Protein AF-A0A4U6CQ02-F1 (afdb_monomer_lite)

Organism: NCBI:txid2576211

Foldseek 3Di:
DAEEEEAALPCPPPVVVVVVLVVVVPPLYDYYYDNDVVSVVCCQPPVDPPDDPDPGDAHLEYEYEDAAPVVCVVSLVVQVVCCVPPVVREYEYEYADPPRVVNCCSCCVVDVPHYDYDYPVCPSVQVVCCSVPVDSD

Structure (mmCIF, N/CA/C/O backbone):
data_AF-A0A4U6CQ02-F1
#
_entry.id   AF-A0A4U6CQ02-F1
#
loop_
_atom_site.group_PDB
_atom_site.id
_atom_site.type_symbol
_atom_site.label_atom_id
_atom_site.label_alt_id
_atom_site.label_comp_id
_atom_site.label_asym_id
_atom_site.label_entity_id
_atom_site.label_seq_id
_atom_site.pdbx_PDB_ins_code
_atom_site.Cartn_x
_atom_site.Cartn_y
_atom_site.Cartn_z
_atom_site.occupancy
_atom_site.B_iso_or_equiv
_atom_site.auth_seq_id
_atom_site.auth_comp_id
_atom_site.auth_asym_id
_atom_site.auth_atom_id
_atom_site.pdbx_PDB_model_num
ATOM 1 N N . MET A 1 1 ? -12.538 -1.791 14.004 1.00 77.62 1 MET A N 1
ATOM 2 C CA . MET A 1 1 ? -12.374 -2.301 12.632 1.00 77.62 1 MET A CA 1
ATOM 3 C C . MET A 1 1 ? -11.297 -1.456 11.982 1.00 77.62 1 MET A C 1
ATOM 5 O O . MET A 1 1 ? -11.415 -0.242 12.075 1.00 77.62 1 MET A O 1
ATOM 9 N N . LYS A 1 2 ? -10.226 -2.071 11.469 1.00 83.06 2 LYS A N 1
ATOM 10 C CA . LYS A 1 2 ? -9.143 -1.376 10.762 1.00 83.06 2 LYS A CA 1
ATOM 11 C C . LYS A 1 2 ? -9.511 -1.227 9.288 1.00 83.06 2 LYS A C 1
ATOM 13 O O . LYS A 1 2 ? -10.000 -2.184 8.698 1.00 83.06 2 LYS A O 1
ATOM 18 N N . HIS A 1 3 ? -9.271 -0.065 8.703 1.00 85.88 3 HIS A N 1
ATOM 19 C CA . HIS A 1 3 ? -9.533 0.239 7.303 1.00 85.88 3 HIS A CA 1
ATOM 20 C C . HIS A 1 3 ? -8.212 0.305 6.540 1.00 85.88 3 HIS A C 1
ATOM 22 O O . HIS A 1 3 ? -7.364 1.150 6.824 1.00 85.88 3 HIS A O 1
ATOM 28 N N . VAL A 1 4 ? -8.036 -0.577 5.564 1.00 87.50 4 VAL A N 1
ATOM 29 C CA . VAL A 1 4 ? -6.826 -0.667 4.742 1.00 87.50 4 VAL A CA 1
ATOM 30 C C . VAL A 1 4 ? -7.184 -0.309 3.307 1.00 87.50 4 VAL A C 1
ATOM 32 O O . VAL A 1 4 ? -8.111 -0.891 2.746 1.00 87.50 4 VAL A O 1
ATOM 35 N N . LEU A 1 5 ? -6.443 0.624 2.708 1.00 90.06 5 LEU A N 1
ATOM 36 C CA . LEU A 1 5 ? -6.555 0.927 1.281 1.00 90.06 5 LEU A CA 1
ATOM 37 C C . LEU A 1 5 ? -5.309 0.451 0.540 1.00 90.06 5 LEU A C 1
ATOM 39 O O . LEU A 1 5 ? -4.190 0.822 0.892 1.00 90.06 5 LEU A O 1
ATOM 43 N N . ILE A 1 6 ? -5.519 -0.322 -0.517 1.00 90.00 6 ILE A N 1
ATOM 44 C CA . ILE A 1 6 ? -4.479 -0.827 -1.405 1.00 90.00 6 ILE A CA 1
ATOM 45 C C . ILE A 1 6 ? -4.484 0.014 -2.682 1.00 90.00 6 ILE A C 1
ATOM 47 O O . ILE A 1 6 ? -5.485 0.068 -3.391 1.00 90.00 6 ILE A O 1
ATOM 51 N N . LEU A 1 7 ? -3.367 0.672 -2.978 1.00 90.69 7 LEU A N 1
ATOM 52 C CA . LEU A 1 7 ? -3.093 1.302 -4.265 1.00 90.69 7 LEU A CA 1
ATOM 53 C C . LEU A 1 7 ? -2.287 0.323 -5.117 1.00 90.69 7 LEU A C 1
ATOM 55 O O . LEU A 1 7 ? -1.087 0.142 -4.892 1.00 90.69 7 LEU A O 1
ATOM 59 N N . ASP A 1 8 ? -2.951 -0.288 -6.093 1.00 88.12 8 ASP A N 1
ATOM 60 C CA . ASP A 1 8 ? -2.348 -1.251 -7.010 1.00 88.12 8 ASP A CA 1
ATOM 61 C C . ASP A 1 8 ? -2.936 -1.096 -8.419 1.00 88.12 8 ASP A C 1
ATOM 63 O O . ASP A 1 8 ? -4.132 -1.278 -8.640 1.00 88.12 8 ASP A O 1
ATOM 67 N N . THR A 1 9 ? -2.081 -0.743 -9.379 1.00 83.62 9 THR A N 1
ATOM 68 C CA . THR A 1 9 ? -2.437 -0.612 -10.801 1.00 83.62 9 THR A CA 1
ATOM 69 C C . THR A 1 9 ? -2.511 -1.975 -11.501 1.00 83.62 9 THR A C 1
ATOM 71 O O . THR A 1 9 ? -3.054 -2.057 -12.602 1.00 83.62 9 THR A O 1
ATOM 74 N N . ASN A 1 10 ? -2.027 -3.050 -10.864 1.00 78.75 10 ASN A N 1
ATOM 75 C CA . ASN A 1 10 ? -2.090 -4.428 -11.341 1.00 78.75 10 ASN A CA 1
ATOM 76 C C . ASN A 1 10 ? -2.547 -5.392 -10.220 1.00 78.75 10 ASN A C 1
ATOM 78 O O . ASN A 1 10 ? -1.771 -6.215 -9.735 1.00 78.75 10 ASN A O 1
ATOM 82 N N . PRO A 1 11 ? -3.834 -5.351 -9.830 1.00 68.38 11 PRO A N 1
ATOM 83 C CA . PRO A 1 11 ? -4.322 -5.974 -8.596 1.00 68.38 11 PRO A CA 1
ATOM 84 C C . PRO A 1 11 ? -4.284 -7.510 -8.576 1.00 68.38 11 PRO A C 1
ATOM 86 O O . PRO A 1 11 ? -4.487 -8.116 -7.523 1.00 68.38 11 PRO A O 1
ATOM 89 N N . ALA A 1 12 ? -4.088 -8.177 -9.717 1.00 68.56 12 ALA A N 1
ATOM 90 C CA . ALA A 1 12 ? -4.316 -9.617 -9.845 1.00 68.56 12 ALA A CA 1
ATOM 91 C C . ALA A 1 12 ? -3.466 -10.500 -8.895 1.00 68.56 12 ALA A C 1
ATOM 93 O O . ALA A 1 12 ? -4.043 -11.391 -8.267 1.00 68.56 12 ALA A O 1
ATOM 94 N N . PRO A 1 13 ? -2.145 -10.287 -8.727 1.00 68.69 13 PRO A N 1
ATOM 95 C CA . PRO A 1 13 ? -1.307 -11.186 -7.926 1.00 68.69 13 PRO A CA 1
ATOM 96 C C . PRO A 1 13 ? -1.447 -10.952 -6.417 1.00 68.69 13 PRO A C 1
ATOM 98 O O . PRO A 1 13 ? -1.404 -11.893 -5.623 1.00 68.69 13 PRO A O 1
ATOM 101 N N . LEU A 1 14 ? -1.607 -9.692 -6.010 1.00 71.25 14 LEU A N 1
ATOM 102 C CA . LEU A 1 14 ? -1.596 -9.304 -4.605 1.00 71.25 14 LEU A CA 1
ATOM 103 C C . LEU A 1 14 ? -2.964 -9.497 -3.948 1.00 71.25 14 LEU A C 1
ATOM 105 O O . LEU A 1 14 ? -3.045 -9.964 -2.810 1.00 71.25 14 LEU A O 1
ATOM 109 N N . ARG A 1 15 ? -4.045 -9.197 -4.676 1.00 72.69 15 ARG A N 1
ATOM 110 C CA . ARG A 1 15 ? -5.409 -9.234 -4.145 1.00 72.69 15 ARG A CA 1
ATOM 111 C C . ARG A 1 15 ? -5.777 -10.602 -3.588 1.00 72.69 15 ARG A C 1
ATOM 113 O O . ARG A 1 15 ? -6.210 -10.679 -2.449 1.00 72.69 15 ARG A O 1
ATOM 120 N N . GLY A 1 16 ? -5.529 -11.684 -4.329 1.00 72.44 16 GLY A N 1
ATOM 121 C CA . GLY A 1 16 ? -5.844 -13.038 -3.852 1.00 72.44 16 GLY A CA 1
ATOM 122 C C . GLY A 1 16 ? -5.122 -13.408 -2.549 1.00 72.44 16 GLY A C 1
ATOM 123 O O . GLY A 1 16 ? -5.705 -14.035 -1.660 1.00 72.44 16 GLY A O 1
ATOM 124 N N . ARG A 1 17 ? -3.867 -12.967 -2.396 1.00 73.75 17 ARG A N 1
ATOM 125 C CA . ARG A 1 17 ? -3.057 -13.225 -1.196 1.00 73.75 17 ARG A CA 1
ATOM 126 C C . ARG A 1 17 ? -3.525 -12.390 -0.008 1.00 73.75 17 ARG A C 1
ATOM 128 O O . ARG A 1 17 ? -3.638 -12.916 1.096 1.00 73.75 17 ARG A O 1
ATOM 135 N N . LEU A 1 18 ? -3.827 -11.113 -0.236 1.00 76.69 18 LEU A N 1
ATOM 136 C CA . LEU A 1 18 ? -4.337 -10.220 0.800 1.00 76.69 18 LEU A CA 1
ATOM 137 C C . LEU A 1 18 ? -5.742 -10.623 1.249 1.00 76.69 18 LEU A C 1
ATOM 139 O O . LEU A 1 18 ? -5.975 -10.704 2.448 1.00 76.69 18 LEU A O 1
ATOM 143 N N . THR A 1 19 ? -6.649 -10.960 0.329 1.00 74.75 19 THR A N 1
ATOM 144 C CA . THR A 1 19 ? -7.981 -11.480 0.674 1.00 74.75 19 THR A CA 1
ATOM 145 C C . THR A 1 19 ? -7.870 -12.710 1.573 1.00 74.75 19 THR A C 1
ATOM 147 O O . THR A 1 19 ? -8.445 -12.709 2.654 1.00 74.75 19 THR A O 1
ATOM 150 N N . SER A 1 20 ? -7.026 -13.685 1.212 1.00 76.19 20 SER A N 1
ATOM 151 C CA . SER A 1 20 ? -6.808 -14.883 2.039 1.00 76.19 20 SER A CA 1
ATOM 152 C C . SER A 1 20 ? -6.279 -14.555 3.445 1.00 76.19 20 SER A C 1
ATOM 154 O O . SER A 1 20 ? -6.676 -15.186 4.422 1.00 76.19 20 SER A O 1
ATOM 156 N N . LEU A 1 21 ? -5.391 -13.561 3.569 1.00 75.88 21 LEU A N 1
ATOM 157 C CA . LEU A 1 21 ? -4.887 -13.096 4.865 1.00 75.88 21 LEU A CA 1
ATOM 158 C C . LEU A 1 21 ? -5.999 -12.444 5.698 1.00 75.88 21 LEU A C 1
ATOM 160 O O . LEU A 1 21 ? -6.146 -12.732 6.886 1.00 75.88 21 LEU A O 1
ATOM 164 N N . PHE A 1 22 ? -6.767 -11.547 5.084 1.00 76.94 22 PHE A N 1
ATOM 165 C CA . PHE A 1 22 ? -7.788 -10.766 5.774 1.00 76.94 22 PHE A CA 1
ATOM 166 C C . PHE A 1 22 ? -9.036 -11.587 6.117 1.00 76.94 22 PHE A C 1
ATOM 168 O O . PHE A 1 22 ? -9.670 -11.303 7.135 1.00 76.94 22 PHE A O 1
ATOM 175 N N . ASP A 1 23 ? -9.329 -12.652 5.368 1.00 75.94 23 ASP A N 1
ATOM 176 C CA . ASP A 1 23 ? -10.355 -13.641 5.718 1.00 75.94 23 ASP A CA 1
ATOM 177 C C . ASP A 1 23 ? -10.058 -14.295 7.080 1.00 75.94 23 ASP A C 1
ATOM 179 O O . ASP A 1 23 ? -10.962 -14.487 7.898 1.00 75.94 23 ASP A O 1
ATOM 183 N N . GLY A 1 24 ? -8.776 -14.530 7.390 1.00 71.06 24 GLY A N 1
ATOM 184 C CA . GLY A 1 24 ? -8.323 -14.993 8.707 1.00 71.06 24 GLY A CA 1
ATOM 185 C C . GLY A 1 24 ? -8.557 -13.989 9.847 1.00 71.06 24 GLY A C 1
ATOM 186 O O . GLY A 1 24 ? -8.599 -14.380 11.012 1.00 71.06 24 GLY A O 1
ATOM 187 N N . TYR A 1 25 ? -8.771 -12.708 9.528 1.00 72.19 25 TYR A N 1
ATOM 188 C CA . TYR A 1 25 ? -9.059 -11.631 10.484 1.00 72.19 25 TYR A CA 1
ATOM 189 C C . TYR A 1 25 ? -10.560 -11.316 10.635 1.00 72.19 25 TYR A C 1
ATOM 191 O O . TYR A 1 25 ? -10.894 -10.311 11.268 1.00 72.19 25 TYR A O 1
ATOM 199 N N . GLN A 1 26 ? -11.453 -12.158 10.088 1.00 64.94 26 GLN A N 1
ATOM 200 C CA . GLN A 1 26 ? -12.914 -12.200 10.304 1.00 64.94 26 GLN A CA 1
ATOM 201 C C . GLN A 1 26 ? -13.546 -10.878 10.793 1.00 64.94 26 GLN A C 1
ATOM 203 O O . GLN A 1 26 ? -13.784 -10.675 11.986 1.00 64.94 26 GLN A O 1
ATOM 208 N N . GLY A 1 27 ? -13.811 -9.948 9.870 1.00 68.50 27 GLY A N 1
ATOM 209 C CA . GLY A 1 27 ? -14.564 -8.714 10.149 1.00 68.50 27 GLY A CA 1
ATOM 210 C C . GLY A 1 27 ? -13.827 -7.648 10.973 1.00 68.50 27 GLY A C 1
ATOM 211 O O . GLY A 1 27 ? -14.384 -6.583 11.242 1.00 68.50 27 GLY A O 1
ATOM 212 N N . ARG A 1 28 ? -12.566 -7.881 11.366 1.00 79.62 28 ARG A N 1
ATOM 213 C CA . ARG A 1 28 ? -11.743 -6.869 12.054 1.00 79.62 28 ARG A CA 1
ATOM 214 C C . ARG A 1 28 ? -11.081 -5.895 11.094 1.00 79.62 28 ARG A C 1
ATOM 216 O O . ARG A 1 28 ? -10.726 -4.800 11.533 1.00 79.62 28 ARG A O 1
ATOM 223 N N . VAL A 1 29 ? -10.928 -6.275 9.827 1.00 82.62 29 VAL A N 1
ATOM 224 C CA . VAL A 1 29 ? -10.279 -5.473 8.789 1.00 82.62 29 VAL A CA 1
ATOM 225 C C . VAL A 1 29 ? -11.225 -5.303 7.609 1.00 82.62 29 VAL A C 1
ATOM 227 O O . VAL A 1 29 ? -11.753 -6.281 7.089 1.00 82.62 29 VAL A O 1
ATOM 230 N N . GLN A 1 30 ? -11.423 -4.059 7.189 1.00 83.25 30 GLN A N 1
ATOM 231 C CA . GLN A 1 30 ? -12.064 -3.714 5.932 1.00 83.25 30 GLN A CA 1
ATOM 232 C C . GLN A 1 30 ? -10.978 -3.322 4.935 1.00 83.25 30 GLN A C 1
ATOM 234 O O . GLN A 1 30 ? -10.152 -2.455 5.219 1.00 83.25 30 GLN A O 1
ATOM 239 N N . VAL A 1 31 ? -10.989 -3.971 3.777 1.00 84.50 31 VAL A N 1
ATOM 240 C CA . VAL A 1 31 ? -9.981 -3.793 2.733 1.00 84.50 31 VAL A CA 1
ATOM 241 C C . VAL A 1 31 ? -10.645 -3.182 1.521 1.00 84.50 31 VAL A C 1
ATOM 243 O O . VAL A 1 31 ? -11.718 -3.616 1.100 1.00 84.50 31 VAL A O 1
ATOM 246 N N . GLU A 1 32 ? -9.996 -2.178 0.958 1.00 87.56 32 GLU A N 1
ATOM 247 C CA . GLU A 1 32 ? -10.439 -1.526 -0.256 1.00 87.56 32 GLU A CA 1
ATOM 248 C C . GLU A 1 32 ? -9.309 -1.424 -1.267 1.00 87.56 32 GLU A C 1
ATOM 250 O O . GLU A 1 32 ? -8.174 -1.122 -0.910 1.00 87.56 32 GLU A O 1
ATOM 255 N N . ASP A 1 33 ? -9.649 -1.603 -2.540 1.00 88.44 33 ASP A N 1
ATOM 256 C CA . ASP A 1 33 ? -8.712 -1.455 -3.648 1.00 88.44 33 ASP A CA 1
ATOM 257 C C . ASP A 1 33 ? -8.910 -0.105 -4.353 1.00 88.44 33 ASP A C 1
ATOM 259 O O . ASP A 1 33 ? -10.037 0.380 -4.529 1.00 88.44 33 ASP A O 1
ATOM 263 N N . ALA A 1 34 ? -7.807 0.486 -4.798 1.00 90.12 34 ALA A N 1
ATOM 264 C CA . ALA A 1 34 ? -7.749 1.630 -5.691 1.00 90.12 34 ALA A CA 1
ATOM 265 C C . ALA A 1 34 ? -6.778 1.329 -6.840 1.00 90.12 34 ALA A C 1
ATOM 267 O O . ALA A 1 34 ? -5.576 1.176 -6.635 1.00 90.12 34 ALA A O 1
ATOM 268 N N . GLY A 1 35 ? -7.308 1.306 -8.063 1.00 89.25 35 GLY A N 1
ATOM 269 C CA . GLY A 1 35 ? -6.533 1.076 -9.286 1.00 89.25 35 GLY A CA 1
ATOM 270 C C . GLY A 1 35 ? -5.752 2.297 -9.773 1.00 89.25 35 GLY A C 1
ATOM 271 O O . GLY A 1 35 ? -5.049 2.216 -10.772 1.00 89.25 35 GLY A O 1
ATOM 272 N N . SER A 1 36 ? -5.915 3.452 -9.122 1.00 90.25 36 SER A N 1
ATOM 273 C CA . SER A 1 36 ? -5.181 4.678 -9.436 1.00 90.25 36 SER A CA 1
ATOM 274 C C . SER A 1 36 ? -5.183 5.653 -8.263 1.00 90.25 36 SER A C 1
ATOM 276 O O . SER A 1 36 ? -6.060 5.620 -7.395 1.00 90.25 36 SER A O 1
ATOM 278 N N . ILE A 1 37 ? -4.245 6.599 -8.271 1.00 90.88 37 ILE A N 1
ATOM 279 C CA . ILE A 1 37 ? -4.166 7.666 -7.263 1.00 90.88 37 ILE A CA 1
ATOM 280 C C . ILE A 1 37 ? -5.426 8.541 -7.268 1.00 90.88 37 ILE A C 1
ATOM 282 O O . ILE A 1 37 ? -5.907 8.956 -6.215 1.00 90.88 37 ILE A O 1
ATOM 286 N N . CYS A 1 38 ? -6.027 8.774 -8.439 1.00 90.06 38 CYS A N 1
ATOM 287 C CA . CYS A 1 38 ? -7.302 9.486 -8.534 1.00 90.06 38 CYS A CA 1
ATOM 288 C C . CYS A 1 38 ? -8.413 8.768 -7.754 1.00 90.06 38 CYS A C 1
ATOM 290 O O . CYS A 1 38 ? -9.220 9.418 -7.088 1.00 90.06 38 CYS A O 1
ATOM 292 N N . GLN A 1 39 ? -8.447 7.430 -7.794 1.00 90.12 39 GLN A N 1
ATOM 293 C CA . GLN A 1 39 ? -9.393 6.654 -6.992 1.00 90.12 39 GLN A CA 1
ATOM 294 C C . GLN A 1 39 ? -9.085 6.752 -5.497 1.00 90.12 39 GLN A C 1
ATOM 296 O O . GLN A 1 39 ? -10.023 6.893 -4.714 1.00 90.12 39 GLN A O 1
ATOM 301 N N . VAL A 1 40 ? -7.806 6.755 -5.104 1.00 89.69 40 VAL A N 1
ATOM 302 C CA . VAL A 1 40 ? -7.392 6.986 -3.708 1.00 89.69 40 VAL A CA 1
ATOM 303 C C . VAL A 1 40 ? -7.929 8.325 -3.208 1.00 89.69 40 VAL A C 1
ATOM 305 O O . VAL A 1 40 ? -8.652 8.364 -2.214 1.00 89.69 40 VAL A O 1
ATOM 308 N N . PHE A 1 41 ? -7.669 9.416 -3.931 1.00 87.62 41 PHE A N 1
ATOM 309 C CA . PHE A 1 41 ? -8.166 10.739 -3.553 1.00 87.62 41 PHE A CA 1
ATOM 310 C C . PHE A 1 41 ? -9.685 10.803 -3.528 1.00 87.62 41 PHE A C 1
ATOM 312 O O . PHE A 1 41 ? -10.256 11.3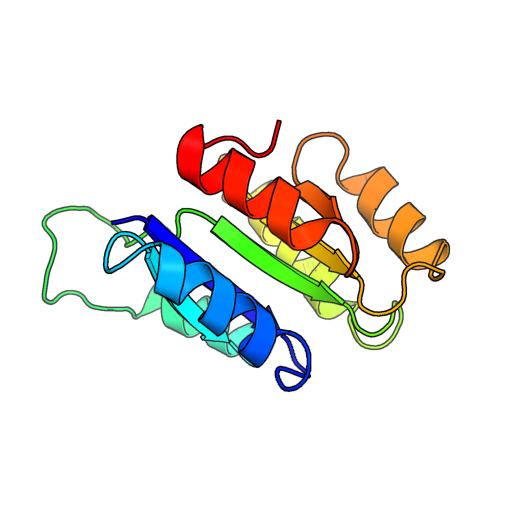37 -2.581 1.00 87.62 41 PHE A O 1
ATOM 319 N N . ARG A 1 42 ? -10.360 10.224 -4.527 1.00 86.44 42 ARG A N 1
ATOM 320 C CA . ARG A 1 42 ? -11.822 10.176 -4.544 1.00 86.44 42 ARG A CA 1
ATOM 321 C C . ARG A 1 42 ? -12.358 9.468 -3.301 1.00 86.44 42 ARG A C 1
ATOM 323 O O . ARG A 1 42 ? -13.296 9.961 -2.687 1.00 86.44 42 ARG A O 1
ATOM 330 N N . LYS A 1 43 ? -11.765 8.346 -2.900 1.00 85.88 43 LYS A N 1
ATOM 331 C CA . LYS A 1 43 ? -12.189 7.631 -1.696 1.00 85.88 43 LYS A CA 1
ATOM 332 C C . LYS A 1 43 ? -11.907 8.434 -0.427 1.00 8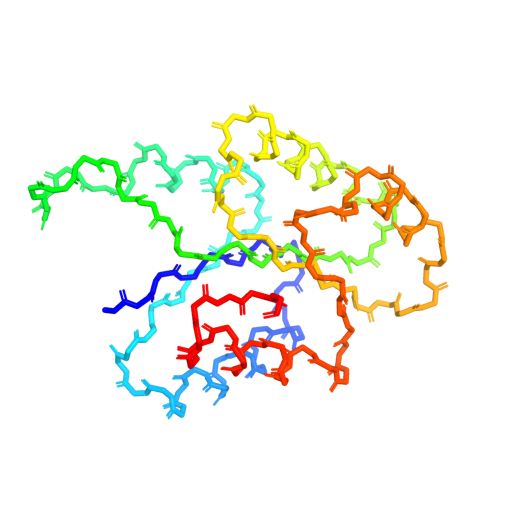5.88 43 LYS A C 1
ATOM 334 O O . LYS A 1 43 ? -12.813 8.625 0.375 1.00 85.88 43 LYS A O 1
ATOM 3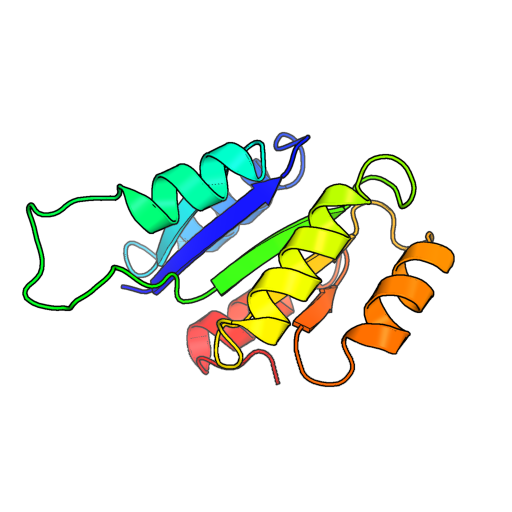39 N N . MET A 1 44 ? -10.712 9.011 -0.303 1.00 80.50 44 MET A N 1
ATOM 340 C CA . MET A 1 44 ? -10.342 9.864 0.833 1.00 80.50 44 MET A CA 1
ATOM 341 C C . MET A 1 44 ? -11.239 11.104 0.979 1.00 80.50 44 MET A C 1
ATOM 343 O O . MET A 1 44 ? -11.500 11.538 2.098 1.00 80.50 44 MET A O 1
ATOM 347 N N . LEU A 1 45 ? -11.679 11.696 -0.135 1.00 76.25 45 LEU A N 1
ATOM 348 C CA . LEU A 1 45 ? -12.501 12.909 -0.148 1.00 76.25 45 LEU A CA 1
ATOM 349 C C . LEU A 1 45 ? -14.001 12.619 -0.014 1.00 76.25 45 LEU A C 1
ATOM 351 O O . LEU A 1 45 ? -14.726 13.438 0.548 1.00 76.25 45 LEU A O 1
ATOM 355 N N . PHE A 1 46 ? -14.476 11.486 -0.545 1.00 70.62 46 PHE A N 1
ATOM 356 C CA . PHE A 1 46 ? -15.906 11.246 -0.760 1.00 70.62 46 PHE A CA 1
ATOM 357 C C . PHE A 1 46 ? -16.470 9.981 -0.108 1.00 70.62 46 PHE A C 1
ATOM 359 O O . PHE A 1 46 ? -17.672 9.760 -0.244 1.00 70.62 46 PHE A O 1
ATOM 366 N N . GLN A 1 47 ? -15.699 9.161 0.619 1.00 60.88 47 GLN A N 1
ATOM 367 C CA . GLN A 1 47 ? -16.285 8.042 1.373 1.00 60.88 47 GLN A CA 1
ATOM 368 C C . GLN A 1 47 ? -17.023 8.495 2.644 1.00 60.88 47 GLN A C 1
ATOM 370 O O . GLN A 1 47 ? -16.536 8.416 3.770 1.00 60.88 47 GLN A O 1
ATOM 375 N N . ASN A 1 48 ? -18.252 8.930 2.359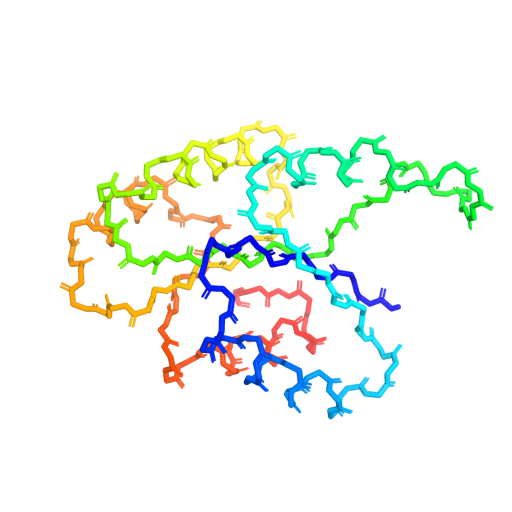 1.00 50.19 48 ASN A N 1
ATOM 376 C CA . ASN A 1 48 ? -19.502 8.970 3.108 1.00 50.19 48 ASN A CA 1
ATOM 377 C C . ASN A 1 48 ? -19.615 9.798 4.395 1.00 50.19 48 ASN A C 1
ATOM 379 O O . ASN A 1 48 ? -19.275 9.385 5.499 1.00 50.19 48 ASN A O 1
ATOM 383 N N . LYS A 1 49 ? -20.342 10.908 4.206 1.00 49.94 49 LYS A N 1
ATOM 384 C CA . LYS A 1 49 ? -21.095 11.717 5.174 1.00 49.94 49 LYS A CA 1
ATOM 385 C C . LYS A 1 49 ? -22.208 10.959 5.925 1.00 49.94 49 LYS A C 1
ATOM 387 O O . LYS A 1 49 ? -22.850 11.559 6.777 1.00 49.94 49 LYS A O 1
ATOM 392 N N . GLU A 1 50 ? -22.460 9.684 5.629 1.00 46.56 50 GLU A N 1
ATOM 393 C CA . GLU A 1 50 ? -23.669 8.990 6.099 1.00 46.56 50 GLU A CA 1
ATOM 394 C C . GLU A 1 50 ? -23.503 8.115 7.349 1.00 46.56 50 GLU A C 1
ATOM 396 O O . GLU A 1 50 ? -24.516 7.624 7.827 1.00 46.56 50 GLU A O 1
ATOM 401 N N . ASN A 1 51 ? -22.306 7.929 7.936 1.00 41.16 51 ASN A N 1
ATOM 402 C CA . ASN A 1 51 ? -22.200 6.976 9.058 1.00 41.16 51 ASN A CA 1
ATOM 403 C C . ASN A 1 51 ? -21.249 7.247 10.236 1.00 41.16 51 ASN A C 1
ATOM 405 O O . ASN A 1 51 ? -21.152 6.378 11.098 1.00 41.16 51 ASN A O 1
ATOM 409 N N . THR A 1 52 ? -20.609 8.410 10.404 1.00 40.72 52 THR A N 1
ATOM 410 C CA . THR A 1 52 ? -19.766 8.590 11.607 1.00 40.72 52 THR A CA 1
ATOM 411 C C . THR A 1 52 ? -19.606 10.033 12.078 1.00 40.72 52 THR A C 1
ATOM 413 O O . THR A 1 52 ? -19.132 10.909 11.367 1.00 40.72 52 THR A O 1
ATOM 416 N N . LYS A 1 53 ? -19.867 10.239 13.377 1.00 43.81 53 LYS A N 1
ATOM 417 C CA . LYS A 1 53 ? -19.455 11.387 14.215 1.00 43.81 53 LYS A CA 1
ATOM 418 C C . LYS A 1 53 ? -17.921 11.543 14.348 1.00 43.81 53 LYS A C 1
ATOM 420 O O . LYS A 1 53 ? -17.443 12.195 15.272 1.00 43.81 53 LYS A O 1
ATOM 425 N N . ARG A 1 54 ? -17.136 10.922 13.466 1.00 42.97 54 ARG A N 1
ATOM 426 C CA . ARG A 1 54 ? -15.680 11.059 13.387 1.00 42.97 54 ARG A CA 1
ATOM 427 C C . ARG A 1 54 ? -15.390 11.797 12.090 1.00 42.97 54 ARG A C 1
ATOM 429 O O . ARG A 1 54 ? -15.697 11.287 11.018 1.00 42.97 54 ARG A O 1
ATOM 436 N N . GLY A 1 55 ? -14.883 13.022 12.200 1.00 39.81 55 GLY A N 1
ATOM 437 C CA . GLY A 1 55 ? -14.467 13.801 11.038 1.00 39.81 55 GLY A CA 1
ATOM 438 C C . GLY A 1 55 ? -13.521 12.985 10.157 1.00 39.81 55 GLY A C 1
ATOM 439 O O . GLY A 1 55 ? -12.686 12.269 10.690 1.00 39.81 55 GLY A O 1
ATOM 440 N N . TYR A 1 56 ? -13.707 13.081 8.837 1.00 46.72 56 TYR A N 1
ATOM 441 C CA . TYR A 1 56 ? -12.880 12.486 7.779 1.00 46.72 56 TYR A CA 1
ATOM 442 C C . TYR A 1 56 ? -12.344 11.072 8.079 1.00 46.72 56 TYR A C 1
ATOM 444 O O . TYR A 1 56 ? -11.281 10.922 8.673 1.00 46.72 56 TYR A O 1
ATOM 452 N N . ASN A 1 57 ? -13.051 10.044 7.594 1.00 54.25 57 ASN A N 1
ATOM 453 C CA . ASN A 1 57 ? -12.613 8.642 7.604 1.00 54.25 57 ASN A CA 1
ATOM 454 C C . ASN A 1 57 ? -11.150 8.510 7.132 1.00 54.25 57 ASN A C 1
ATOM 456 O O . ASN A 1 57 ? -10.846 8.624 5.944 1.00 54.25 57 ASN A O 1
ATOM 460 N N . SER A 1 58 ? -10.236 8.303 8.081 1.00 73.56 58 SER A N 1
ATOM 461 C CA . SER A 1 58 ? -8.824 8.027 7.839 1.00 73.56 58 SER A CA 1
ATOM 462 C C . SER A 1 58 ? -8.634 6.524 7.701 1.00 73.56 58 SER A C 1
ATOM 464 O O . SER A 1 58 ? -9.028 5.778 8.594 1.00 73.56 58 SER A O 1
ATOM 466 N N . TYR A 1 59 ? -8.019 6.074 6.610 1.00 85.25 59 TYR A N 1
ATOM 467 C CA . TYR A 1 59 ? -7.507 4.709 6.548 1.00 85.25 59 TYR A CA 1
ATOM 468 C C . TYR A 1 59 ? -6.462 4.512 7.647 1.00 85.25 59 TYR A C 1
ATOM 470 O O . TYR A 1 59 ? -5.675 5.415 7.920 1.00 85.25 59 TYR A O 1
ATOM 478 N N . ASP A 1 60 ? -6.428 3.337 8.262 1.00 86.31 60 ASP A N 1
ATOM 479 C CA . ASP A 1 60 ? -5.402 2.978 9.241 1.00 86.31 60 ASP A CA 1
ATOM 480 C C . ASP A 1 60 ? -4.081 2.611 8.549 1.00 86.31 60 ASP A C 1
ATOM 482 O O . ASP A 1 60 ? -3.014 2.738 9.142 1.00 86.31 60 ASP A O 1
ATOM 486 N N . LEU A 1 61 ? -4.135 2.170 7.287 1.00 87.12 61 LEU A N 1
ATOM 487 C CA . LEU A 1 61 ? -2.964 1.793 6.499 1.00 87.12 61 LEU A CA 1
ATOM 488 C C . LEU A 1 61 ? -3.199 2.025 5.005 1.00 87.12 61 LEU A C 1
ATOM 490 O O . LEU A 1 61 ? -4.220 1.601 4.458 1.00 87.12 61 LEU A O 1
ATOM 494 N N . PHE A 1 62 ? -2.208 2.617 4.339 1.00 89.62 62 PHE A N 1
ATOM 495 C CA . PHE A 1 62 ? -2.067 2.534 2.888 1.00 89.62 62 PHE A CA 1
ATOM 496 C C . PHE A 1 62 ? -1.085 1.426 2.525 1.00 89.62 62 PHE A C 1
ATOM 498 O O . PHE A 1 62 ? 0.023 1.400 3.049 1.00 89.62 62 PHE A O 1
ATOM 505 N N . ILE A 1 63 ? -1.459 0.542 1.606 1.00 89.44 63 ILE A N 1
ATOM 506 C CA . ILE A 1 63 ? -0.537 -0.394 0.958 1.00 89.44 63 ILE A CA 1
ATOM 507 C C . ILE A 1 63 ? -0.314 0.121 -0.460 1.00 89.44 63 ILE A C 1
ATOM 509 O O . ILE A 1 63 ? -1.264 0.222 -1.227 1.00 89.44 63 ILE A O 1
ATOM 513 N N . VAL A 1 64 ? 0.915 0.492 -0.806 1.00 89.56 64 VAL A N 1
ATOM 514 C CA . VAL A 1 64 ? 1.261 1.030 -2.128 1.00 89.56 64 VAL A CA 1
ATOM 515 C C . VAL A 1 64 ? 2.129 0.022 -2.858 1.00 89.56 64 VAL A C 1
ATOM 517 O O . VAL A 1 64 ? 3.234 -0.292 -2.412 1.00 89.56 64 VAL A O 1
ATOM 520 N N . CYS A 1 65 ? 1.618 -0.477 -3.976 1.00 87.50 65 CYS A N 1
ATOM 521 C CA . CYS A 1 65 ? 2.201 -1.591 -4.708 1.00 87.50 65 CYS A CA 1
ATOM 522 C C . CYS A 1 65 ? 2.963 -1.071 -5.918 1.00 87.50 65 CYS A C 1
ATOM 524 O O . CYS A 1 65 ? 2.416 -0.301 -6.705 1.00 87.50 65 CYS A O 1
ATOM 526 N N . PHE A 1 66 ? 4.212 -1.489 -6.066 1.00 83.88 66 PHE A N 1
ATOM 527 C CA . PHE A 1 66 ? 5.089 -1.113 -7.164 1.00 83.88 66 PHE A CA 1
ATOM 528 C C . PHE A 1 66 ? 5.389 -2.329 -8.033 1.00 83.88 66 PHE A C 1
ATOM 530 O O . PHE A 1 66 ? 5.858 -3.364 -7.549 1.00 83.88 66 PHE A O 1
ATOM 537 N N . THR A 1 67 ? 5.117 -2.169 -9.317 1.00 79.62 67 THR A N 1
ATOM 538 C CA . THR A 1 67 ? 5.464 -3.062 -10.416 1.00 79.62 67 THR A CA 1
ATOM 539 C C . THR A 1 67 ? 6.779 -2.663 -11.078 1.00 79.62 67 THR A C 1
ATOM 541 O O . THR A 1 67 ? 7.571 -3.554 -11.375 1.00 79.62 67 THR A O 1
ATOM 544 N N . SER A 1 68 ? 7.032 -1.364 -11.285 1.00 74.62 68 SER A N 1
ATOM 545 C CA . SER A 1 68 ? 8.307 -0.879 -11.825 1.00 74.62 68 SER A CA 1
ATOM 546 C C . SER A 1 68 ? 8.613 0.570 -11.442 1.00 74.62 68 SER A C 1
ATOM 548 O O . SER A 1 68 ? 7.717 1.387 -11.239 1.00 74.62 68 SER A O 1
ATOM 550 N N . ALA A 1 69 ? 9.897 0.936 -11.377 1.00 66.06 69 ALA A N 1
ATOM 551 C CA . ALA A 1 69 ? 10.309 2.282 -10.944 1.00 66.06 69 ALA A CA 1
ATOM 552 C C . ALA A 1 69 ? 9.846 3.399 -11.891 1.00 66.06 69 ALA A C 1
ATOM 554 O O . ALA A 1 69 ? 9.630 4.534 -11.468 1.00 66.06 69 ALA A O 1
ATOM 555 N N . ILE A 1 70 ? 9.746 3.075 -13.179 1.00 68.88 70 ILE A N 1
ATOM 556 C CA . ILE A 1 70 ? 9.449 4.031 -14.246 1.00 68.88 70 ILE A CA 1
ATOM 557 C C . ILE A 1 70 ? 7.937 4.213 -14.381 1.00 68.88 70 ILE A C 1
ATOM 559 O O . ILE A 1 70 ? 7.468 5.345 -14.478 1.00 68.88 70 ILE A O 1
ATOM 563 N N . GLU A 1 71 ? 7.172 3.122 -14.357 1.00 74.12 71 GLU A N 1
ATOM 564 C CA . GLU A 1 71 ? 5.716 3.181 -14.538 1.00 74.12 71 GLU A CA 1
ATOM 565 C C . GLU A 1 71 ? 5.013 3.719 -13.287 1.00 74.12 71 GLU A C 1
ATOM 567 O O . GLU A 1 71 ? 3.969 4.356 -13.390 1.00 74.12 71 GLU A O 1
ATOM 572 N N . ASP A 1 72 ? 5.620 3.548 -12.109 1.00 82.50 72 ASP A N 1
ATOM 573 C CA . ASP A 1 72 ? 5.005 3.901 -10.830 1.00 82.50 72 ASP A CA 1
ATOM 574 C C . ASP A 1 72 ? 5.523 5.211 -10.216 1.00 82.50 72 ASP A C 1
ATOM 576 O O . ASP A 1 72 ? 5.331 5.455 -9.020 1.00 82.50 72 ASP A O 1
ATOM 580 N N . MET A 1 73 ? 6.156 6.096 -11.000 1.00 80.81 73 MET A N 1
ATOM 581 C CA . MET A 1 73 ? 6.633 7.393 -10.484 1.00 80.81 73 MET A CA 1
ATOM 582 C C . MET A 1 73 ? 5.518 8.201 -9.805 1.00 80.81 73 MET A C 1
ATOM 584 O O . MET A 1 73 ? 5.745 8.871 -8.797 1.00 80.81 73 MET A O 1
ATOM 588 N N . GLU A 1 74 ? 4.286 8.100 -10.301 1.00 84.62 74 GLU A N 1
ATOM 589 C CA . GLU A 1 74 ? 3.133 8.744 -9.677 1.00 84.62 74 GLU A CA 1
ATOM 590 C C . GLU A 1 74 ? 2.887 8.256 -8.235 1.00 84.62 74 GLU A C 1
ATOM 592 O O . GLU A 1 74 ? 2.542 9.054 -7.358 1.00 84.62 74 GLU A O 1
ATOM 597 N N . LYS A 1 75 ? 3.144 6.975 -7.938 1.00 87.31 75 LYS A N 1
ATOM 598 C CA . LYS A 1 75 ? 2.989 6.394 -6.596 1.00 87.31 75 LYS A CA 1
ATOM 599 C C . LYS A 1 75 ? 4.050 6.930 -5.637 1.00 87.31 75 LYS A C 1
ATOM 601 O O . LYS A 1 75 ? 3.761 7.133 -4.459 1.00 87.31 75 LYS A O 1
ATOM 606 N N . VAL A 1 76 ? 5.246 7.252 -6.140 1.00 83.56 76 VAL A N 1
ATOM 607 C CA . VAL A 1 76 ? 6.275 7.971 -5.366 1.00 83.56 76 VAL A CA 1
ATOM 608 C C . VAL A 1 76 ? 5.768 9.357 -4.969 1.00 83.56 76 VAL A C 1
ATOM 610 O O . VAL A 1 76 ? 5.881 9.744 -3.806 1.00 83.56 76 VAL A O 1
ATOM 613 N N . HIS A 1 77 ? 5.143 10.087 -5.895 1.00 84.44 77 HIS A N 1
ATOM 614 C CA . HIS A 1 77 ? 4.550 11.392 -5.591 1.00 84.44 77 HIS A CA 1
ATOM 615 C C . HIS A 1 77 ? 3.388 11.300 -4.599 1.00 84.44 77 HIS A C 1
ATOM 617 O O . HIS A 1 77 ? 3.246 12.173 -3.741 1.00 84.44 77 HIS A O 1
ATOM 623 N N . PHE A 1 78 ? 2.585 10.237 -4.662 1.00 87.69 78 PHE A N 1
ATOM 624 C CA . PHE A 1 78 ? 1.563 9.970 -3.653 1.00 87.69 78 PHE A CA 1
ATOM 625 C C . PHE A 1 78 ? 2.175 9.749 -2.261 1.00 87.69 78 PHE A C 1
ATOM 627 O O . PHE A 1 78 ? 1.704 10.337 -1.288 1.00 87.69 78 PHE A O 1
ATOM 634 N N . ILE A 1 79 ? 3.254 8.971 -2.154 1.00 86.06 79 ILE A N 1
ATOM 635 C CA . ILE A 1 79 ? 3.965 8.777 -0.880 1.00 86.06 79 ILE A CA 1
ATOM 636 C C . ILE A 1 79 ? 4.530 10.108 -0.367 1.00 86.06 79 ILE A C 1
ATOM 638 O O . ILE A 1 79 ? 4.368 10.423 0.813 1.00 86.06 79 ILE A O 1
ATOM 642 N N . ASP A 1 80 ? 5.123 10.924 -1.245 1.00 84.50 80 ASP A N 1
ATOM 643 C CA . ASP A 1 80 ? 5.611 12.266 -0.902 1.00 84.50 80 ASP A CA 1
ATOM 644 C C . ASP A 1 80 ? 4.462 13.170 -0.398 1.00 84.50 80 ASP A C 1
ATOM 646 O O . ASP A 1 80 ? 4.627 13.903 0.583 1.00 84.50 80 ASP A O 1
ATOM 650 N N . TYR A 1 81 ? 3.274 13.086 -1.010 1.00 87.06 81 TYR A N 1
ATOM 651 C CA . TYR A 1 81 ? 2.068 13.781 -0.551 1.00 87.06 81 TYR A CA 1
ATOM 652 C C . TYR A 1 81 ? 1.635 13.319 0.848 1.00 87.06 81 TYR A C 1
ATOM 654 O O . TYR A 1 81 ? 1.447 14.155 1.735 1.00 87.06 81 TYR A O 1
ATOM 662 N N . VAL A 1 82 ? 1.507 12.006 1.073 1.00 85.88 82 VAL A N 1
ATOM 663 C CA . VAL A 1 82 ? 1.104 11.455 2.379 1.00 85.88 82 VAL A CA 1
ATOM 664 C C . VAL A 1 82 ? 2.102 11.876 3.452 1.00 85.88 82 VAL A C 1
ATOM 666 O O . VAL A 1 82 ? 1.701 12.400 4.485 1.00 85.88 82 VAL A O 1
ATOM 669 N N . LYS A 1 83 ? 3.403 11.781 3.170 1.00 80.50 83 LYS A N 1
ATOM 670 C CA . LYS A 1 83 ? 4.461 12.224 4.081 1.00 80.50 83 LYS A CA 1
ATOM 671 C C . LYS A 1 83 ? 4.351 13.706 4.446 1.00 80.50 83 LYS A C 1
ATOM 673 O O . LYS A 1 83 ? 4.559 14.073 5.600 1.00 80.50 83 LYS A O 1
ATOM 678 N N . ARG A 1 84 ? 4.053 14.570 3.472 1.00 83.56 84 ARG A N 1
ATOM 679 C CA . ARG A 1 84 ? 4.002 16.024 3.680 1.00 83.56 84 ARG A CA 1
ATOM 680 C C . ARG A 1 84 ? 2.756 16.478 4.436 1.00 83.56 84 ARG A C 1
ATOM 682 O O . ARG A 1 84 ? 2.848 17.407 5.232 1.00 83.56 84 ARG A O 1
ATOM 689 N N . TYR A 1 85 ? 1.606 15.867 4.162 1.00 84.12 85 TYR A N 1
ATOM 690 C CA . TYR A 1 85 ? 0.309 16.369 4.631 1.00 84.12 85 TYR A CA 1
ATOM 691 C C . TYR A 1 85 ? -0.376 15.468 5.663 1.00 84.12 85 TYR A C 1
ATOM 693 O O . TYR A 1 85 ? -1.290 15.922 6.348 1.00 84.12 85 TYR A O 1
ATOM 701 N N . LYS A 1 86 ? 0.043 14.206 5.787 1.00 82.62 86 LYS A N 1
ATOM 702 C CA . LYS A 1 86 ? -0.498 13.216 6.728 1.00 82.62 86 LYS A CA 1
ATOM 703 C C . LYS A 1 86 ? 0.633 12.415 7.384 1.00 82.62 86 LYS A C 1
ATOM 705 O O . LYS A 1 86 ? 0.743 11.212 7.161 1.00 82.62 86 LYS A O 1
ATOM 710 N N . PRO A 1 87 ? 1.488 13.062 8.190 1.00 79.12 87 PRO A N 1
ATOM 711 C CA . PRO A 1 87 ? 2.711 12.439 8.661 1.00 79.12 87 PRO A CA 1
ATOM 712 C C . PRO A 1 87 ? 2.513 11.219 9.584 1.00 79.12 87 PRO A C 1
ATOM 714 O O . PRO A 1 87 ? 3.365 10.345 9.659 1.00 79.12 87 PRO A O 1
ATOM 717 N N . GLU A 1 88 ? 1.372 11.122 10.257 1.00 80.50 88 GLU A N 1
ATOM 718 C CA . GLU A 1 88 ? 1.059 9.981 11.129 1.00 80.50 88 GLU A CA 1
ATOM 719 C C . GLU A 1 88 ? 0.454 8.792 10.369 1.00 80.50 88 GLU A C 1
ATOM 721 O O . GLU A 1 88 ? 0.157 7.761 10.962 1.00 80.50 88 GLU A O 1
ATOM 726 N N . GLN A 1 89 ? 0.220 8.934 9.061 1.00 84.00 89 GLN A N 1
ATOM 727 C CA . GLN A 1 89 ? -0.433 7.917 8.251 1.00 84.00 89 GLN A CA 1
ATOM 728 C C . GLN A 1 89 ? 0.541 6.780 7.908 1.00 84.00 89 GLN A C 1
ATOM 730 O O . GLN A 1 89 ? 1.491 7.007 7.153 1.00 84.00 89 GLN A O 1
ATOM 735 N N . PRO A 1 90 ? 0.274 5.537 8.347 1.00 84.75 90 PRO A N 1
ATOM 736 C CA . PRO A 1 90 ? 1.110 4.400 7.993 1.00 84.75 90 PRO A CA 1
ATOM 737 C C . PRO A 1 90 ? 1.018 4.086 6.498 1.00 84.75 90 PRO A C 1
ATOM 739 O O . PRO A 1 90 ? -0.082 3.986 5.939 1.00 84.75 90 PRO A O 1
ATOM 742 N N . VAL A 1 91 ? 2.178 3.888 5.866 1.00 86.50 91 VAL A N 1
ATOM 743 C CA . VAL A 1 91 ? 2.296 3.444 4.473 1.00 86.50 91 VAL A CA 1
ATOM 744 C C . VAL A 1 91 ? 3.167 2.191 4.411 1.00 86.50 91 VAL A C 1
ATOM 746 O O . VAL A 1 91 ? 4.343 2.212 4.758 1.00 86.50 91 VAL A O 1
ATOM 749 N N . LEU A 1 92 ?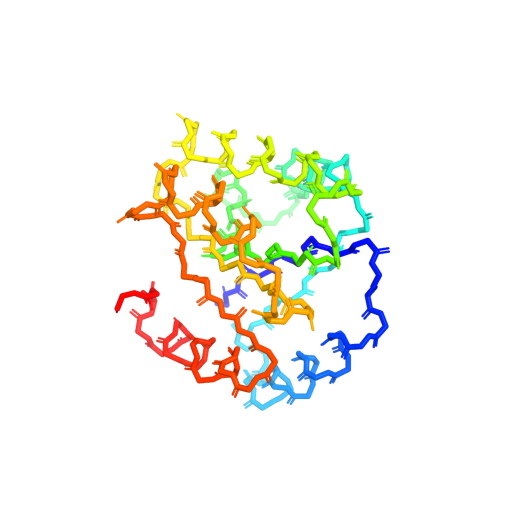 2.607 1.080 3.952 1.00 86.81 92 LEU A N 1
ATOM 750 C CA . LEU A 1 92 ? 3.350 -0.121 3.596 1.00 86.81 92 LEU A CA 1
ATOM 751 C C . LEU A 1 92 ? 3.670 -0.071 2.105 1.00 86.81 92 LEU A C 1
ATOM 753 O O . LEU A 1 92 ? 2.773 0.093 1.282 1.00 86.81 92 LEU A O 1
ATOM 757 N N . ILE A 1 93 ? 4.942 -0.216 1.756 1.00 85.38 93 ILE A N 1
ATOM 758 C CA . ILE A 1 93 ? 5.391 -0.198 0.367 1.00 85.38 93 ILE A CA 1
ATOM 759 C C . ILE A 1 93 ? 5.700 -1.628 -0.035 1.00 85.38 93 ILE A C 1
ATOM 761 O O . ILE A 1 93 ? 6.551 -2.284 0.564 1.00 85.38 93 ILE A O 1
ATOM 765 N N . PHE A 1 94 ? 5.000 -2.098 -1.053 1.00 83.75 94 PHE A N 1
ATOM 766 C CA . PHE A 1 94 ? 5.116 -3.450 -1.556 1.00 83.75 94 PHE A CA 1
ATOM 767 C C . PHE A 1 94 ? 5.766 -3.440 -2.938 1.00 83.75 94 PHE A C 1
ATOM 769 O O . PHE A 1 94 ? 5.313 -2.722 -3.826 1.00 83.75 94 PHE A O 1
ATOM 776 N N . LEU A 1 95 ? 6.833 -4.218 -3.118 1.00 79.75 95 LEU A N 1
ATOM 777 C CA . LEU A 1 95 ? 7.535 -4.355 -4.395 1.00 79.75 95 LEU A CA 1
ATOM 778 C C . LEU A 1 95 ? 7.249 -5.741 -4.989 1.00 79.75 95 LEU A C 1
ATOM 780 O O . LEU A 1 95 ? 7.700 -6.742 -4.430 1.00 79.75 95 LEU A O 1
ATOM 784 N N . HIS A 1 96 ? 6.575 -5.804 -6.142 1.00 75.81 96 HIS A N 1
ATOM 785 C CA . HIS A 1 96 ? 6.363 -7.065 -6.872 1.00 75.81 96 HIS A CA 1
ATOM 786 C C . HIS A 1 96 ? 7.686 -7.689 -7.334 1.00 75.81 96 HIS A C 1
ATOM 788 O O . HIS A 1 96 ? 7.850 -8.908 -7.359 1.00 75.81 96 HIS A O 1
ATOM 794 N N . HIS A 1 97 ? 8.660 -6.850 -7.692 1.00 73.50 97 HIS A N 1
ATOM 795 C CA . HIS A 1 97 ? 9.966 -7.291 -8.162 1.00 73.50 97 HIS A CA 1
ATOM 796 C C . HIS A 1 97 ? 11.066 -6.846 -7.185 1.00 73.50 97 HIS A C 1
ATOM 798 O O . HIS A 1 97 ? 11.581 -5.731 -7.274 1.00 73.50 97 HIS A O 1
ATOM 804 N N . PRO A 1 98 ? 11.495 -7.721 -6.251 1.00 61.44 98 PRO A N 1
ATOM 805 C CA . PRO A 1 98 ? 12.392 -7.345 -5.152 1.00 61.44 98 PRO A CA 1
ATOM 806 C C . PRO A 1 98 ? 13.785 -6.876 -5.604 1.00 61.44 98 PRO A C 1
ATOM 808 O O . PRO A 1 98 ? 14.509 -6.272 -4.809 1.00 61.44 98 PRO A O 1
ATOM 811 N N . LYS A 1 99 ? 14.153 -7.142 -6.867 1.00 60.78 99 LYS A N 1
ATOM 812 C CA . LYS A 1 99 ? 15.443 -6.799 -7.484 1.00 60.78 99 LYS A CA 1
ATOM 813 C C . LYS A 1 99 ? 15.528 -5.366 -8.020 1.00 60.78 99 LYS A C 1
ATOM 815 O O . LYS A 1 99 ? 16.598 -4.969 -8.481 1.00 60.78 99 LYS A O 1
ATOM 820 N N . GLU A 1 100 ? 14.464 -4.568 -7.946 1.00 64.31 100 GLU A N 1
ATOM 821 C CA . GLU A 1 100 ? 14.519 -3.161 -8.355 1.00 64.31 100 GLU A CA 1
ATOM 822 C C . GLU A 1 100 ? 15.212 -2.289 -7.298 1.00 64.31 100 GLU A C 1
ATOM 824 O O . GLU A 1 100 ? 14.611 -1.552 -6.513 1.00 64.31 100 GLU A O 1
ATOM 829 N N . TRP A 1 101 ? 16.540 -2.381 -7.288 1.00 56.78 101 TRP A N 1
ATOM 830 C CA . TRP A 1 101 ? 17.432 -1.620 -6.416 1.00 56.78 101 TRP A CA 1
ATOM 831 C C . TRP A 1 101 ? 17.239 -0.098 -6.543 1.00 56.78 101 TRP A C 1
ATOM 833 O O . TRP A 1 101 ? 17.377 0.621 -5.553 1.00 56.78 101 TRP A O 1
ATOM 843 N N . LEU A 1 102 ? 16.871 0.389 -7.734 1.00 58.16 102 LEU A N 1
ATOM 844 C CA . LEU A 1 102 ? 16.634 1.807 -8.011 1.00 58.16 102 LEU A CA 1
ATOM 845 C C . LEU A 1 102 ? 15.395 2.330 -7.270 1.00 58.16 102 LEU A C 1
ATOM 847 O O . LEU A 1 102 ? 15.429 3.408 -6.679 1.00 58.16 102 LEU A O 1
ATOM 851 N N . LEU A 1 103 ? 14.328 1.527 -7.245 1.00 63.44 103 LEU A N 1
ATOM 852 C CA . LEU A 1 103 ? 13.100 1.811 -6.505 1.00 63.44 103 LEU A CA 1
ATOM 853 C C . LEU A 1 103 ? 13.368 1.831 -5.007 1.00 63.44 103 LEU A C 1
ATOM 855 O O . LEU A 1 103 ? 12.972 2.768 -4.318 1.00 63.44 103 LEU A O 1
ATOM 859 N N . ARG A 1 104 ? 14.139 0.851 -4.519 1.00 61.41 104 ARG A N 1
ATOM 860 C CA . ARG A 1 104 ? 14.618 0.852 -3.135 1.00 61.41 104 ARG A CA 1
ATOM 861 C C . ARG A 1 104 ? 15.390 2.133 -2.830 1.00 61.41 104 ARG A C 1
ATOM 863 O O . ARG A 1 104 ? 15.069 2.767 -1.843 1.00 61.41 104 ARG A O 1
ATOM 870 N N . GLN A 1 105 ? 16.333 2.584 -3.656 1.00 59.69 105 GLN A N 1
ATOM 871 C CA . GLN A 1 105 ? 17.063 3.827 -3.368 1.00 59.69 105 GLN A CA 1
ATOM 872 C C . GLN A 1 105 ? 16.186 5.084 -3.401 1.00 59.69 105 GLN A C 1
ATOM 874 O O . GLN A 1 105 ? 16.311 5.924 -2.511 1.00 59.69 105 GLN A O 1
ATOM 879 N N . GLN A 1 106 ? 15.299 5.227 -4.388 1.00 60.91 106 GLN A N 1
ATOM 880 C CA . GLN A 1 106 ? 14.437 6.408 -4.505 1.00 60.91 106 GLN A CA 1
ATOM 881 C C . GLN A 1 106 ? 13.405 6.491 -3.378 1.00 60.91 106 GLN A C 1
ATOM 883 O O . GLN A 1 106 ? 13.136 7.582 -2.870 1.00 60.91 106 GLN A O 1
ATOM 888 N N . VAL A 1 107 ? 12.873 5.343 -2.958 1.00 59.12 107 VAL A N 1
ATOM 889 C CA . VAL A 1 107 ? 11.957 5.248 -1.824 1.00 59.12 107 VAL A CA 1
ATOM 890 C C . VAL A 1 107 ? 12.730 5.416 -0.511 1.00 59.12 107 VAL A C 1
ATOM 892 O O . VAL A 1 107 ? 12.435 6.349 0.225 1.00 59.12 107 VAL A O 1
ATOM 895 N N . ILE A 1 108 ? 13.776 4.619 -0.245 1.00 58.28 108 ILE A N 1
ATOM 896 C CA . ILE A 1 108 ? 14.539 4.602 1.025 1.00 58.28 108 ILE A CA 1
ATOM 897 C C . ILE A 1 108 ? 15.190 5.953 1.332 1.00 58.28 108 ILE A C 1
ATOM 899 O O . ILE A 1 108 ? 15.045 6.451 2.450 1.00 58.28 108 ILE A O 1
ATOM 903 N N . ASN A 1 109 ? 15.843 6.602 0.356 1.00 55.28 109 ASN A N 1
ATOM 904 C CA . ASN A 1 109 ? 16.464 7.917 0.586 1.00 55.28 109 ASN A CA 1
ATOM 905 C C . ASN A 1 109 ? 15.439 8.992 0.973 1.00 55.28 109 ASN A C 1
ATOM 907 O O . ASN A 1 109 ? 15.796 9.999 1.584 1.00 55.28 109 ASN A O 1
ATOM 911 N N . LYS A 1 110 ? 14.157 8.779 0.657 1.00 51.38 110 LYS A N 1
ATOM 912 C CA . LYS A 1 110 ? 13.062 9.678 1.020 1.00 51.38 110 LYS A CA 1
ATOM 913 C C . LYS A 1 110 ? 12.190 9.154 2.167 1.00 51.38 110 LYS A C 1
ATOM 915 O O . LYS A 1 110 ? 11.450 9.955 2.741 1.00 51.38 110 LYS A O 1
ATOM 920 N N . SER A 1 111 ? 12.274 7.878 2.554 1.00 48.41 111 SER A N 1
ATOM 921 C CA . SER A 1 111 ? 11.272 7.204 3.397 1.00 48.41 111 SER A CA 1
ATOM 922 C C . SER A 1 111 ? 11.762 6.699 4.756 1.00 48.41 111 SER A C 1
ATOM 924 O O . SER A 1 111 ? 10.969 6.050 5.431 1.00 48.41 111 SER A O 1
ATOM 926 N N . ASN A 1 112 ? 12.991 7.006 5.198 1.00 43.44 112 ASN A N 1
ATOM 927 C CA . ASN A 1 112 ? 13.633 6.458 6.417 1.00 43.44 112 ASN A CA 1
ATOM 928 C C . ASN A 1 112 ? 12.846 6.541 7.757 1.00 43.44 112 ASN A C 1
ATOM 930 O O . ASN A 1 112 ? 13.352 6.089 8.779 1.00 43.44 112 ASN A O 1
ATOM 934 N N . ARG A 1 113 ? 11.626 7.095 7.792 1.00 45.91 113 ARG A N 1
ATOM 935 C CA . ARG A 1 113 ? 10.716 7.051 8.954 1.00 45.91 113 ARG A CA 1
ATOM 936 C C . ARG A 1 113 ? 9.253 6.689 8.641 1.00 45.91 113 ARG A C 1
ATOM 938 O O . ARG A 1 113 ? 8.459 6.645 9.567 1.00 45.91 113 ARG A O 1
ATOM 945 N N . PHE A 1 114 ? 8.878 6.483 7.376 1.00 46.31 114 PHE A N 1
ATOM 946 C CA . PHE A 1 114 ? 7.479 6.642 6.938 1.00 46.31 114 PHE A CA 1
ATOM 947 C C . PHE A 1 114 ? 6.788 5.405 6.388 1.00 46.31 114 PHE A C 1
ATOM 949 O O . PHE A 1 114 ? 5.562 5.365 6.313 1.00 46.31 114 PHE A O 1
ATOM 956 N N . GLY A 1 115 ? 7.559 4.404 5.989 1.00 56.50 115 GLY A N 1
ATOM 957 C CA . GLY A 1 115 ? 6.968 3.200 5.455 1.00 56.50 115 GLY A CA 1
ATOM 958 C C . GLY A 1 115 ? 7.915 2.031 5.478 1.00 56.50 115 GLY A C 1
ATOM 959 O O . GLY A 1 115 ? 9.128 2.182 5.320 1.00 56.50 115 GLY A O 1
ATOM 960 N N . LYS A 1 116 ? 7.337 0.856 5.700 1.00 67.81 116 LYS A N 1
ATOM 961 C CA . LYS A 1 116 ? 8.071 -0.398 5.655 1.00 67.81 116 LYS A CA 1
ATOM 962 C C . LYS A 1 116 ? 8.060 -0.892 4.220 1.00 67.81 116 LYS A C 1
ATOM 964 O O . LYS A 1 116 ? 6.997 -1.049 3.629 1.00 67.81 116 LYS A O 1
ATOM 969 N N . ILE A 1 117 ? 9.242 -1.086 3.649 1.00 72.19 117 ILE A N 1
ATOM 970 C CA . ILE A 1 117 ? 9.372 -1.709 2.335 1.00 72.19 117 ILE A CA 1
ATOM 971 C C . ILE A 1 117 ? 9.392 -3.211 2.552 1.00 72.19 117 ILE A C 1
ATOM 973 O O . ILE A 1 117 ? 10.141 -3.716 3.390 1.00 72.19 117 ILE A O 1
ATOM 977 N N . THR A 1 118 ? 8.562 -3.916 1.806 1.00 71.81 118 THR A N 1
ATOM 978 C CA . THR A 1 118 ? 8.461 -5.364 1.873 1.00 71.81 118 THR A CA 1
ATOM 979 C C . THR A 1 118 ? 8.282 -5.944 0.476 1.00 71.81 118 THR A C 1
ATOM 981 O O . THR A 1 118 ? 7.970 -5.239 -0.485 1.00 71.81 118 THR A O 1
ATOM 984 N N . ASP A 1 119 ? 8.535 -7.236 0.367 1.00 74.50 119 ASP A N 1
ATOM 985 C CA . ASP A 1 119 ? 8.374 -8.021 -0.847 1.00 74.50 119 ASP A CA 1
ATOM 986 C C . ASP A 1 119 ? 7.356 -9.138 -0.607 1.00 74.50 119 ASP A C 1
ATOM 988 O O . ASP A 1 119 ? 6.780 -9.283 0.476 1.00 74.50 119 ASP A O 1
ATOM 992 N N . ASP A 1 120 ? 7.137 -9.943 -1.641 1.00 69.94 120 ASP A N 1
ATOM 993 C CA . ASP A 1 120 ? 6.175 -11.040 -1.634 1.00 69.94 120 ASP A CA 1
ATOM 994 C C . ASP A 1 120 ? 6.375 -12.062 -0.512 1.00 69.94 120 ASP A C 1
ATOM 996 O O . ASP A 1 120 ? 5.407 -12.721 -0.120 1.00 69.94 120 ASP A O 1
ATOM 1000 N N . GLN A 1 121 ? 7.599 -12.231 -0.010 1.00 69.31 121 GLN A N 1
ATOM 1001 C CA . GLN A 1 121 ? 7.897 -13.214 1.031 1.00 69.31 121 GLN A CA 1
ATOM 1002 C C . GLN A 1 121 ? 7.561 -12.674 2.421 1.00 69.31 121 GLN A C 1
ATOM 1004 O O . GLN A 1 121 ? 7.147 -13.435 3.291 1.00 69.31 121 GLN A O 1
ATOM 1009 N N . ASN A 1 122 ? 7.682 -11.360 2.612 1.00 73.31 122 ASN A N 1
ATOM 1010 C CA . ASN A 1 122 ? 7.639 -10.737 3.931 1.00 73.31 122 ASN A CA 1
ATOM 1011 C C . ASN A 1 122 ? 6.360 -9.923 4.194 1.00 73.31 122 ASN A C 1
ATOM 1013 O O . ASN A 1 122 ? 6.078 -9.594 5.348 1.00 73.31 122 ASN A O 1
ATOM 1017 N N . ILE A 1 123 ? 5.562 -9.612 3.164 1.00 76.19 123 ILE A N 1
ATOM 1018 C CA . ILE A 1 123 ? 4.387 -8.735 3.302 1.00 76.19 123 ILE A CA 1
ATOM 1019 C C . ILE A 1 123 ? 3.385 -9.226 4.350 1.00 76.19 123 ILE A C 1
ATOM 1021 O O . ILE A 1 123 ? 2.861 -8.422 5.120 1.00 76.19 123 ILE A O 1
ATOM 1025 N N . LEU A 1 124 ? 3.161 -10.540 4.429 1.00 77.06 124 LEU A N 1
ATOM 1026 C CA . LEU A 1 124 ? 2.218 -11.125 5.381 1.0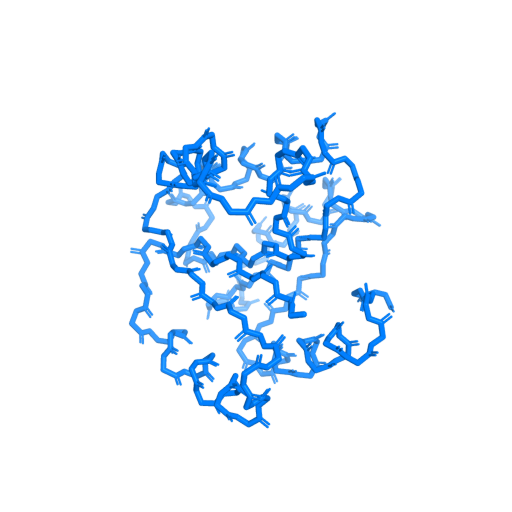0 77.06 124 LEU A CA 1
ATOM 1027 C C . LEU A 1 124 ? 2.682 -10.907 6.824 1.00 77.06 124 LEU A C 1
ATOM 1029 O O . LEU A 1 124 ? 1.906 -10.436 7.645 1.00 77.06 124 LEU A O 1
ATOM 1033 N N . GLU A 1 125 ? 3.953 -11.173 7.128 1.00 79.12 125 GLU A N 1
ATOM 1034 C CA . GLU A 1 125 ? 4.503 -10.987 8.475 1.00 79.12 125 GLU A CA 1
ATOM 1035 C C . GLU A 1 125 ? 4.420 -9.521 8.921 1.00 79.12 125 GLU A C 1
ATOM 1037 O O . GLU A 1 125 ? 4.068 -9.218 10.064 1.00 79.12 125 GLU A O 1
ATOM 1042 N N . VAL A 1 126 ? 4.712 -8.592 8.007 1.00 80.44 126 VAL A N 1
ATOM 1043 C CA . VAL A 1 126 ? 4.631 -7.157 8.293 1.00 80.44 126 VAL A CA 1
ATOM 1044 C C . VAL A 1 126 ? 3.192 -6.719 8.544 1.00 80.44 126 VAL A C 1
ATOM 1046 O O . VAL A 1 126 ? 2.941 -5.966 9.487 1.00 80.44 126 VAL A O 1
ATOM 1049 N N . LEU A 1 127 ? 2.250 -7.201 7.731 1.00 80.06 127 LEU A N 1
ATOM 1050 C CA . LEU A 1 127 ? 0.834 -6.910 7.912 1.00 80.06 127 LEU A CA 1
ATOM 1051 C C . LEU A 1 127 ? 0.306 -7.480 9.226 1.00 80.06 127 LEU A C 1
ATOM 1053 O O . LEU A 1 127 ? -0.359 -6.750 9.949 1.00 80.06 127 LEU A O 1
ATOM 1057 N N . LEU A 1 128 ? 0.649 -8.721 9.580 1.00 79.31 128 LEU A N 1
ATOM 1058 C CA . LEU A 1 128 ? 0.265 -9.331 10.859 1.00 79.31 128 LEU A CA 1
ATOM 1059 C C . LEU A 1 128 ? 0.744 -8.485 12.045 1.00 79.31 128 LEU A C 1
ATOM 1061 O O . LEU A 1 128 ? -0.056 -8.099 12.894 1.00 79.31 128 LEU A O 1
ATOM 1065 N N . LYS A 1 129 ? 2.020 -8.078 12.044 1.00 80.81 129 LYS A N 1
ATOM 1066 C CA . LYS A 1 129 ? 2.578 -7.190 13.079 1.00 80.81 129 LYS A CA 1
ATOM 1067 C C . LYS A 1 129 ? 1.818 -5.867 13.181 1.00 80.81 129 LYS A C 1
ATOM 1069 O O . LYS A 1 129 ? 1.518 -5.417 14.285 1.00 80.81 129 LYS A O 1
ATOM 1074 N N . PHE A 1 130 ? 1.461 -5.264 12.049 1.00 83.25 130 PHE A N 1
ATOM 1075 C CA . PHE A 1 130 ? 0.654 -4.046 12.041 1.00 83.25 130 PHE A CA 1
ATOM 1076 C C . PHE A 1 130 ? -0.768 -4.280 12.561 1.00 83.25 130 PHE A C 1
ATOM 1078 O O . PHE A 1 130 ? -1.313 -3.454 13.300 1.00 83.25 130 PHE A O 1
ATOM 1085 N N . LEU A 1 131 ? -1.399 -5.387 12.179 1.00 79.88 131 LEU A N 1
ATOM 1086 C CA . LEU A 1 131 ? -2.750 -5.718 12.610 1.00 79.88 131 LEU A CA 1
ATOM 1087 C C . LEU A 1 131 ? -2.814 -5.971 14.119 1.00 79.88 131 LEU A C 1
ATOM 1089 O O . LEU A 1 131 ? -3.766 -5.496 14.742 1.00 79.88 131 LEU A O 1
ATOM 1093 N N . ASP A 1 132 ? -1.780 -6.568 14.703 1.00 80.81 132 ASP A N 1
ATOM 1094 C CA . ASP A 1 132 ? -1.726 -6.873 16.133 1.00 80.81 132 ASP A CA 1
ATOM 1095 C C . ASP A 1 132 ? -1.276 -5.666 16.976 1.00 80.81 132 ASP A C 1
ATOM 1097 O O . ASP A 1 132 ? -1.909 -5.346 17.981 1.00 80.81 132 ASP A O 1
ATOM 1101 N N . ASN A 1 133 ? -0.251 -4.926 16.532 1.00 80.31 133 ASN A N 1
ATOM 1102 C CA . ASN A 1 133 ? 0.389 -3.872 17.337 1.00 80.31 133 ASN A CA 1
ATOM 1103 C C . ASN A 1 133 ? 0.012 -2.440 16.927 1.00 80.31 133 ASN A C 1
ATOM 1105 O O . ASN A 1 133 ? 0.367 -1.485 17.612 1.00 80.31 133 ASN A O 1
ATOM 1109 N N . GLY A 1 134 ? -0.663 -2.255 15.787 1.00 73.06 134 GLY A N 1
ATOM 1110 C CA . GLY A 1 134 ? -0.986 -0.927 15.242 1.00 73.06 134 GLY A CA 1
ATOM 1111 C C . GLY A 1 134 ? 0.219 -0.149 14.697 1.00 73.06 134 GLY A C 1
ATOM 1112 O O . GLY A 1 134 ? 0.062 1.001 14.303 1.00 73.06 134 GLY A O 1
ATOM 1113 N N . SER A 1 135 ? 1.401 -0.770 14.654 1.00 72.62 135 SER A N 1
ATOM 1114 C CA . SER A 1 135 ? 2.668 -0.168 14.227 1.00 72.62 135 SER A CA 1
ATOM 1115 C C . SER A 1 135 ? 3.337 -1.018 13.147 1.00 72.62 135 SER A C 1
ATOM 1117 O O . SER A 1 135 ? 3.275 -2.246 13.181 1.00 72.62 135 SER A O 1
ATOM 1119 N N . LEU A 1 136 ? 3.984 -0.355 12.184 1.00 66.00 136 LEU A N 1
ATOM 1120 C CA . LEU A 1 136 ? 4.863 -0.995 11.194 1.00 66.00 136 LEU A CA 1
ATOM 1121 C C . LEU A 1 136 ? 6.312 -1.165 11.698 1.00 66.00 136 LEU A C 1
ATOM 1123 O O . LEU A 1 136 ? 7.074 -1.933 11.095 1.00 66.00 136 LEU A O 1
ATOM 1127 N N . ASN A 1 137 ? 6.665 -0.464 12.782 1.00 59.84 137 ASN A N 1
ATOM 1128 C CA . ASN A 1 137 ? 7.923 -0.593 13.525 1.00 59.84 137 ASN A CA 1
ATOM 1129 C C . ASN A 1 137 ? 7.839 -1.739 14.526 1.00 59.84 137 ASN A C 1
ATOM 1131 O O . ASN A 1 137 ? 6.800 -1.796 15.228 1.00 59.84 137 ASN A O 1
#

Radius of gyration: 14.41 Å; chains: 1; bounding box: 41×31×32 Å

Secondary structure (DSSP, 8-state):
-EEEEEE-SS-HHHHHHHHHHHHTTTTSEEEEEESSHHHHHHHHHHS-TTS-SSSS---SEEEEEES-TTTTHHHHHHHHHHHHH-TT--EEEEESSTT-HHHHHHHHHHHTTTEEEEETTTHHHHHHHHHHHS---

Sequence (137 aa):
MKHVLILDTNPAPLRGRLTSLFDGYQGRVQVEDAGSICQVFRKMLFQNKENTKRGYNSYDLFIVCFTSAIEDMEKVHFIDYVKRYKPEQPVLIFLHHPKEWLLRQQVINKSNRFGKITDDQNILEVLLKFLDNGSLN

pLDDT: mean 74.34, std 13.37, range [39.81, 90.88]